Protein AF-A0A6N4QP90-F1 (afdb_monomer_lite)

Structure (mmCIF, N/CA/C/O backbone):
data_AF-A0A6N4QP90-F1
#
_entry.id   AF-A0A6N4QP90-F1
#
loop_
_atom_site.group_PDB
_atom_site.id
_atom_site.type_symbol
_atom_site.label_atom_id
_atom_site.label_alt_id
_atom_site.label_comp_id
_atom_site.label_asym_id
_atom_site.label_entity_id
_atom_site.label_seq_id
_atom_site.pdbx_PDB_ins_code
_atom_site.Cartn_x
_atom_site.Cartn_y
_atom_site.Cartn_z
_atom_site.occupancy
_atom_site.B_iso_or_equiv
_atom_site.auth_seq_id
_atom_site.auth_comp_id
_atom_site.auth_asym_id
_atom_site.auth_atom_id
_atom_site.pdbx_PDB_model_num
ATOM 1 N N . MET A 1 1 ? 36.048 -67.250 40.108 1.00 38.66 1 MET A N 1
ATOM 2 C CA . MET A 1 1 ? 37.439 -67.107 40.583 1.00 38.66 1 MET A CA 1
ATOM 3 C C . MET A 1 1 ? 38.015 -65.841 39.982 1.00 38.66 1 MET A C 1
ATOM 5 O O . MET A 1 1 ? 37.996 -65.679 38.771 1.00 38.66 1 MET A O 1
ATOM 9 N N . SER A 1 2 ? 38.399 -64.924 40.858 1.00 37.16 2 SER A N 1
ATOM 10 C CA . SER A 1 2 ? 38.999 -63.610 40.625 1.00 37.16 2 SER A CA 1
ATOM 11 C C . SER A 1 2 ? 40.526 -63.676 40.735 1.00 37.16 2 SER A C 1
ATOM 13 O O . SER A 1 2 ? 40.993 -64.295 41.684 1.00 37.16 2 SER A O 1
ATOM 15 N N . SER A 1 3 ? 41.260 -62.979 39.857 1.00 36.00 3 SER A N 1
ATOM 16 C CA . SER A 1 3 ? 42.555 -62.290 40.116 1.00 36.00 3 SER A CA 1
ATOM 17 C C . SER A 1 3 ? 43.143 -61.831 38.764 1.00 36.00 3 SER A C 1
ATOM 19 O O . SER A 1 3 ? 43.360 -62.675 37.903 1.00 36.00 3 SER A O 1
ATOM 21 N N . LEU A 1 4 ? 43.195 -60.548 38.385 1.00 39.12 4 LEU A N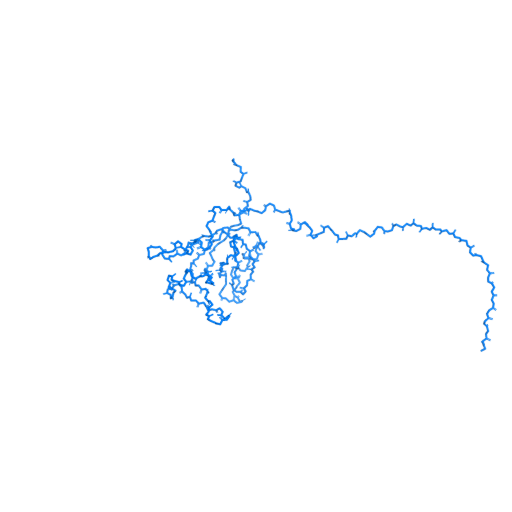 1
ATOM 22 C CA . LEU A 1 4 ? 44.053 -59.428 38.828 1.00 39.12 4 LEU A CA 1
ATOM 23 C C . LEU A 1 4 ? 45.577 -59.598 38.616 1.00 39.12 4 LEU A C 1
ATOM 25 O O . LEU A 1 4 ? 46.184 -60.436 39.269 1.00 39.12 4 LEU A O 1
ATOM 29 N N . LEU A 1 5 ? 46.128 -58.637 37.838 1.00 41.66 5 LEU A N 1
ATOM 30 C CA . LEU A 1 5 ? 47.474 -58.006 37.892 1.00 41.66 5 LEU A CA 1
ATOM 31 C C . LEU A 1 5 ? 48.682 -58.871 37.452 1.00 41.66 5 LEU A C 1
ATOM 33 O O . LEU A 1 5 ? 48.778 -60.027 37.815 1.00 41.66 5 LEU A O 1
ATOM 37 N N . SER A 1 6 ? 49.709 -58.407 36.726 1.00 38.41 6 SER A N 1
ATOM 38 C CA . SER A 1 6 ? 50.171 -57.073 36.294 1.00 38.41 6 SER A CA 1
ATOM 39 C C . SER A 1 6 ? 51.374 -57.220 35.325 1.00 38.41 6 SER A C 1
ATOM 41 O O . SER A 1 6 ? 51.942 -58.307 35.240 1.00 38.41 6 SER A O 1
ATOM 43 N N . GLY A 1 7 ? 51.814 -56.125 34.679 1.00 37.97 7 GLY A N 1
ATOM 44 C CA . GLY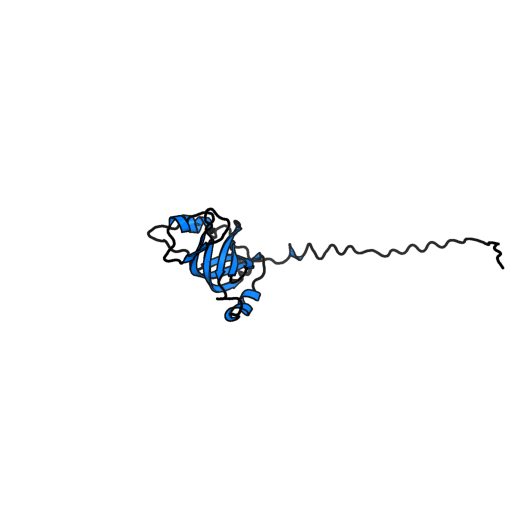 A 1 7 ? 53.210 -55.957 34.212 1.00 37.97 7 GLY A CA 1
ATOM 45 C C . GLY A 1 7 ? 53.386 -55.567 32.734 1.00 37.97 7 GLY A C 1
ATOM 46 O O . GLY A 1 7 ? 53.628 -56.426 31.898 1.00 37.97 7 GLY A O 1
ATOM 47 N N . THR A 1 8 ? 53.064 -54.333 32.331 1.00 44.69 8 THR A N 1
ATOM 48 C CA . THR A 1 8 ? 54.020 -53.232 32.035 1.00 44.69 8 THR A CA 1
ATOM 49 C C . THR A 1 8 ? 55.128 -53.535 31.012 1.00 44.69 8 THR A C 1
ATOM 51 O O . THR A 1 8 ? 56.012 -54.345 31.267 1.00 44.69 8 THR A O 1
ATOM 54 N N . LYS A 1 9 ? 55.151 -52.765 29.908 1.00 38.69 9 LYS A N 1
ATOM 55 C CA . LYS A 1 9 ? 56.367 -52.177 29.306 1.00 38.69 9 LYS A CA 1
ATOM 56 C C . LYS A 1 9 ? 56.019 -51.109 28.247 1.00 38.69 9 LYS A C 1
ATOM 58 O O . LYS A 1 9 ? 55.486 -51.409 27.188 1.00 38.69 9 LYS A O 1
ATOM 63 N N . THR A 1 10 ? 56.396 -49.873 28.588 1.00 50.25 10 THR A N 1
ATOM 64 C CA . THR A 1 10 ? 56.932 -48.806 27.715 1.00 50.25 10 THR A CA 1
ATOM 65 C C . THR A 1 10 ? 56.048 -48.152 26.642 1.00 50.25 10 THR A C 1
ATOM 67 O O . THR A 1 10 ? 55.997 -48.574 25.494 1.00 50.25 10 THR A O 1
ATOM 70 N N . LEU A 1 11 ? 55.483 -47.005 27.047 1.00 46.44 11 LEU A N 1
ATOM 71 C CA . LEU A 1 11 ? 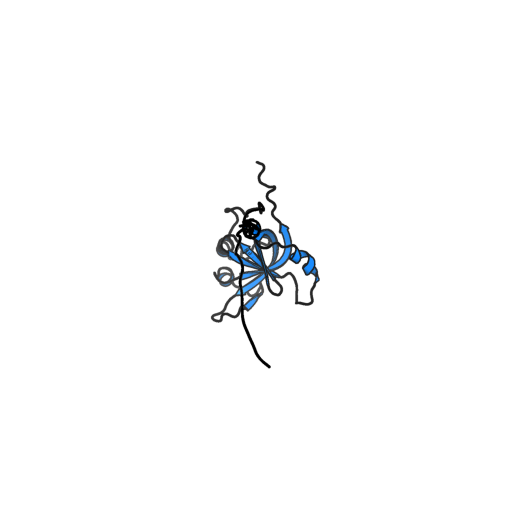55.485 -45.712 26.341 1.00 46.44 11 LEU A CA 1
ATOM 72 C C . LEU A 1 11 ? 56.541 -45.604 25.225 1.00 46.44 11 LEU A C 1
ATOM 74 O O . LEU A 1 11 ? 57.719 -45.645 25.559 1.00 46.44 11 LEU A O 1
ATOM 78 N N . TRP A 1 12 ? 56.137 -45.322 23.981 1.00 38.97 12 TRP A N 1
ATOM 79 C CA . TRP A 1 12 ? 56.870 -44.424 23.074 1.00 38.97 12 TRP A CA 1
ATOM 80 C C . TRP A 1 12 ? 55.880 -43.580 22.263 1.00 38.97 12 TRP A C 1
ATOM 82 O O . TRP A 1 12 ? 54.917 -44.067 21.677 1.00 38.97 12 TRP A O 1
ATOM 92 N N . ILE A 1 13 ? 56.132 -42.280 22.323 1.00 52.44 13 ILE A N 1
ATOM 93 C CA . ILE A 1 13 ? 55.378 -41.163 21.771 1.00 52.44 13 ILE A CA 1
ATOM 94 C C . ILE A 1 13 ? 55.603 -41.101 20.258 1.00 52.44 13 ILE A C 1
ATOM 96 O O . ILE A 1 13 ? 56.744 -41.096 19.808 1.00 52.44 13 ILE A O 1
ATOM 100 N N . SER A 1 14 ? 54.536 -40.955 19.476 1.00 45.38 14 SER A N 1
ATOM 101 C CA . SER A 1 14 ? 54.618 -40.225 18.208 1.00 45.38 14 SER A CA 1
ATOM 102 C C . SER A 1 14 ? 53.380 -39.346 18.057 1.00 45.38 14 SER A C 1
ATOM 104 O O . SER A 1 14 ? 52.252 -39.784 17.857 1.00 45.38 14 SER A O 1
ATOM 106 N N . LEU A 1 15 ? 53.645 -38.066 18.284 1.00 52.53 15 LEU A N 1
ATOM 107 C CA . LEU A 1 15 ? 52.777 -36.918 18.137 1.00 52.53 15 LEU A CA 1
ATOM 108 C C . LEU A 1 15 ? 52.372 -36.793 16.659 1.00 52.53 15 LEU A C 1
ATOM 110 O O . LEU A 1 15 ? 53.188 -36.379 15.840 1.00 52.53 15 LEU A O 1
ATOM 114 N N . PHE A 1 16 ? 51.135 -37.143 16.307 1.00 45.72 16 PHE A N 1
ATOM 115 C CA . PHE A 1 16 ? 50.577 -36.820 14.992 1.00 45.72 16 PHE A CA 1
ATOM 116 C C . PHE A 1 16 ? 49.592 -35.660 15.142 1.00 45.72 16 PHE A C 1
ATOM 118 O O . PHE A 1 16 ? 48.382 -35.830 15.271 1.00 45.72 16 PHE A O 1
ATOM 125 N N . CYS A 1 17 ? 50.156 -34.453 15.192 1.00 48.97 17 CYS A N 1
ATOM 126 C CA . CYS A 1 17 ? 49.423 -33.210 15.008 1.00 48.97 17 CYS A CA 1
ATOM 127 C C . CYS A 1 17 ? 49.066 -33.068 13.524 1.00 48.97 17 CYS A C 1
ATOM 129 O O . CYS A 1 17 ? 49.916 -32.686 12.728 1.00 48.97 17 CYS A O 1
ATOM 131 N N . LEU A 1 18 ? 47.815 -33.339 13.166 1.00 47.97 18 LEU A N 1
ATOM 132 C CA . LEU A 1 18 ? 47.198 -32.894 11.913 1.00 47.97 18 LEU A CA 1
ATOM 133 C C . LEU A 1 18 ? 45.762 -32.490 12.265 1.00 47.97 18 LEU A C 1
ATOM 135 O O . LEU A 1 18 ? 44.889 -33.327 12.450 1.00 47.97 18 LEU A O 1
ATOM 139 N N . TRP A 1 19 ? 45.562 -31.242 12.697 1.00 46.38 19 TRP A N 1
ATOM 140 C CA . TRP A 1 19 ? 45.113 -30.158 11.811 1.00 46.38 19 TRP A CA 1
ATOM 141 C C . TRP A 1 19 ? 43.901 -30.580 10.976 1.00 46.38 19 TRP A C 1
ATOM 143 O O . TRP A 1 19 ? 43.970 -30.663 9.755 1.00 46.38 19 TRP A O 1
ATOM 153 N N . ILE A 1 20 ? 42.772 -30.817 11.644 1.00 51.09 20 ILE A N 1
ATOM 154 C CA . ILE A 1 20 ? 41.475 -30.663 10.990 1.00 51.09 20 ILE A CA 1
ATOM 155 C C . ILE A 1 20 ? 41.055 -29.230 11.277 1.00 51.09 20 ILE A C 1
ATOM 157 O O . ILE A 1 20 ? 40.678 -28.882 12.397 1.00 51.09 20 ILE A O 1
ATOM 161 N N . TRP A 1 21 ? 41.230 -28.391 10.264 1.00 42.25 21 TRP A N 1
ATOM 162 C CA . TRP A 1 21 ? 40.644 -27.066 10.207 1.00 42.25 21 TRP A CA 1
ATOM 163 C C . TRP A 1 21 ? 39.132 -27.252 10.321 1.00 42.25 21 TRP A C 1
ATOM 165 O O . TRP A 1 21 ? 38.496 -27.818 9.436 1.00 42.25 21 TRP A O 1
ATOM 175 N N . ILE A 1 22 ? 38.563 -26.849 11.453 1.00 49.53 22 ILE A N 1
ATOM 176 C CA . ILE A 1 22 ? 37.131 -26.602 11.527 1.00 49.53 22 ILE A CA 1
ATOM 177 C C . ILE A 1 22 ? 36.952 -25.296 10.766 1.00 49.53 22 ILE A C 1
ATOM 179 O O . ILE A 1 22 ? 37.208 -24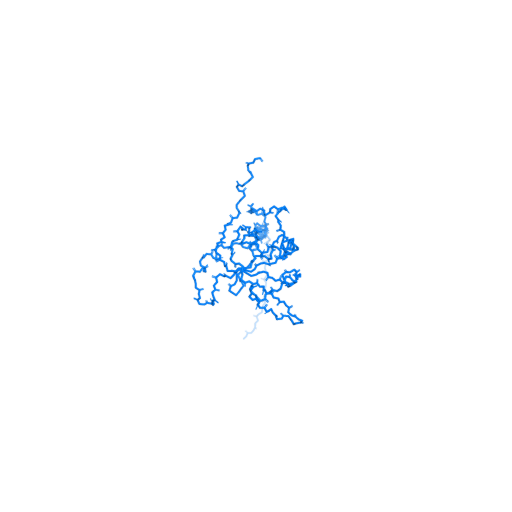.230 11.323 1.00 49.53 22 ILE A O 1
ATOM 183 N N . ASP A 1 23 ? 36.586 -25.377 9.488 1.00 50.62 23 ASP A N 1
ATOM 184 C CA . ASP A 1 23 ? 36.072 -24.210 8.784 1.00 50.62 23 ASP A CA 1
ATOM 185 C C . ASP A 1 23 ? 34.847 -23.726 9.570 1.00 50.62 23 ASP A C 1
ATOM 187 O O . ASP A 1 23 ? 33.866 -24.472 9.700 1.00 50.62 23 ASP A O 1
ATOM 191 N N . PRO A 1 24 ? 34.858 -22.509 10.143 1.00 51.41 24 PRO A N 1
ATOM 192 C CA . PRO A 1 24 ? 33.626 -21.949 10.641 1.00 51.41 24 PRO A CA 1
ATOM 193 C C . PRO A 1 24 ? 32.746 -21.726 9.411 1.00 51.41 24 PRO A C 1
ATOM 195 O O . PRO A 1 24 ? 33.090 -20.961 8.508 1.00 51.41 24 PRO A O 1
ATOM 198 N N . ILE A 1 25 ? 31.598 -22.402 9.371 1.00 50.34 25 ILE A N 1
ATOM 199 C CA . ILE A 1 25 ? 30.472 -22.074 8.493 1.00 50.34 25 ILE A CA 1
ATOM 200 C C . ILE A 1 25 ? 29.978 -20.685 8.932 1.00 50.34 25 ILE A C 1
ATOM 202 O O . ILE A 1 25 ? 28.995 -20.542 9.645 1.00 50.34 25 ILE A O 1
ATOM 206 N N . ALA A 1 26 ? 30.737 -19.653 8.580 1.00 53.47 26 ALA A N 1
ATOM 207 C CA . ALA A 1 26 ? 30.545 -18.260 8.968 1.00 53.47 26 ALA A CA 1
ATOM 208 C C . ALA A 1 26 ? 30.655 -17.339 7.743 1.00 53.47 26 ALA A C 1
ATOM 210 O O . ALA A 1 26 ? 31.022 -16.175 7.854 1.00 53.47 26 ALA A O 1
ATOM 211 N N . ALA A 1 27 ? 30.335 -17.865 6.558 1.00 47.47 27 ALA A N 1
ATOM 212 C CA . ALA A 1 27 ? 30.307 -17.093 5.317 1.00 47.47 27 ALA A CA 1
ATOM 213 C C . ALA A 1 27 ? 28.926 -17.070 4.639 1.00 47.47 27 ALA A C 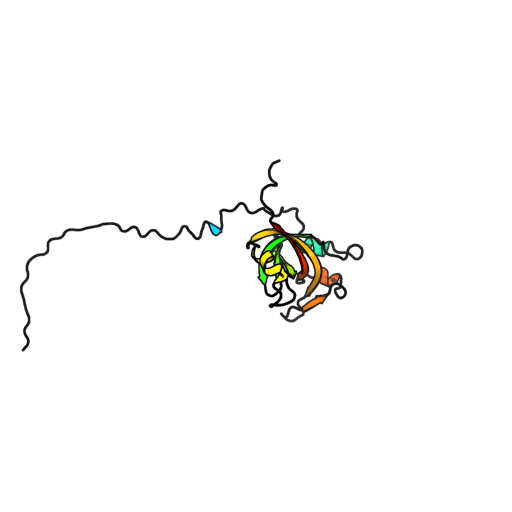1
ATOM 215 O O . ALA A 1 27 ? 28.692 -16.236 3.774 1.00 47.47 27 ALA A O 1
ATOM 216 N N . GLN A 1 28 ? 27.967 -17.922 5.025 1.00 46.09 28 GLN A N 1
ATOM 217 C CA . GLN A 1 28 ? 26.660 -17.944 4.350 1.00 46.09 28 GLN A CA 1
ATOM 218 C C . GLN A 1 28 ? 25.697 -16.844 4.841 1.00 46.09 28 GLN A C 1
ATOM 220 O O . GLN A 1 28 ? 24.768 -16.472 4.123 1.00 46.09 28 GLN A O 1
ATOM 225 N N . GLU A 1 29 ? 25.906 -16.307 6.045 1.00 44.81 29 GLU A N 1
ATOM 226 C CA . GLU A 1 29 ? 24.974 -15.351 6.661 1.00 44.81 29 GLU A CA 1
ATOM 227 C C . GLU A 1 29 ? 25.209 -13.898 6.213 1.00 44.81 29 GLU A C 1
ATOM 229 O O . GLU A 1 29 ? 24.267 -13.115 6.136 1.00 44.81 29 GLU A O 1
ATOM 234 N N . VAL A 1 30 ? 26.430 -13.551 5.791 1.00 44.50 30 VAL A N 1
ATOM 235 C CA . VAL A 1 30 ? 26.779 -12.173 5.394 1.00 44.50 30 VAL A CA 1
ATOM 236 C C . VAL A 1 30 ? 26.443 -11.881 3.920 1.00 44.50 30 VAL A C 1
ATOM 238 O O . VAL A 1 30 ? 26.171 -10.738 3.558 1.00 44.50 30 VAL A O 1
ATOM 241 N N . HIS A 1 31 ? 26.341 -12.899 3.055 1.00 40.16 31 HIS A N 1
ATOM 242 C CA . HIS A 1 31 ? 26.041 -12.690 1.629 1.00 40.16 31 HIS A CA 1
ATOM 243 C C . HIS A 1 31 ? 24.552 -12.501 1.295 1.00 40.16 31 HIS A C 1
ATOM 245 O O . HIS A 1 31 ? 24.249 -11.926 0.250 1.00 40.16 31 HIS A O 1
ATOM 251 N N . ARG A 1 32 ? 23.609 -12.895 2.167 1.00 42.69 32 ARG A N 1
ATOM 252 C CA . ARG A 1 32 ? 22.185 -12.547 1.962 1.00 42.69 32 ARG A CA 1
ATOM 253 C C . ARG A 1 32 ? 21.890 -11.072 2.229 1.00 42.69 32 ARG A C 1
ATOM 255 O O . ARG A 1 32 ? 20.952 -10.542 1.644 1.00 42.69 32 ARG A O 1
ATOM 262 N N . ALA A 1 33 ? 22.695 -10.421 3.066 1.00 41.88 33 ALA A N 1
ATOM 263 C CA . ALA A 1 33 ? 22.489 -9.031 3.458 1.00 41.88 33 ALA A CA 1
ATOM 264 C C . ALA A 1 33 ? 23.225 -8.007 2.565 1.00 41.88 33 ALA A C 1
ATOM 266 O O . ALA A 1 33 ? 22.925 -6.823 2.666 1.00 41.88 33 ALA A O 1
ATOM 267 N N . ALA A 1 34 ? 24.156 -8.425 1.689 1.00 43.53 34 ALA A N 1
ATOM 268 C CA . ALA A 1 34 ? 25.080 -7.492 1.021 1.00 43.53 34 ALA A CA 1
ATOM 269 C C . ALA A 1 34 ? 25.207 -7.580 -0.520 1.00 43.53 34 ALA A C 1
ATOM 271 O O . ALA A 1 34 ? 25.907 -6.750 -1.089 1.00 43.53 34 ALA A O 1
ATOM 272 N N . ALA A 1 35 ? 24.591 -8.536 -1.233 1.00 40.66 35 ALA A N 1
ATOM 273 C CA . ALA A 1 35 ? 24.990 -8.811 -2.630 1.00 40.66 35 ALA A CA 1
ATOM 274 C C . ALA A 1 35 ? 23.850 -9.039 -3.641 1.00 40.66 35 ALA A C 1
ATOM 276 O O . ALA A 1 35 ? 23.895 -9.942 -4.475 1.00 40.66 35 ALA A O 1
ATOM 277 N N . THR A 1 36 ? 22.837 -8.180 -3.646 1.00 40.88 36 THR A N 1
ATOM 278 C CA . THR A 1 36 ? 22.158 -7.855 -4.908 1.00 40.88 36 THR A CA 1
ATOM 279 C C . THR A 1 36 ? 21.889 -6.365 -4.879 1.00 40.88 36 THR A C 1
ATOM 281 O O . THR A 1 36 ? 21.242 -5.881 -3.957 1.00 40.88 36 THR A O 1
ATOM 284 N N . TYR A 1 37 ? 22.432 -5.645 -5.853 1.00 46.81 37 TYR A N 1
ATOM 285 C CA . TYR A 1 37 ? 22.088 -4.273 -6.206 1.00 46.81 37 TYR A CA 1
ATOM 286 C C . TYR A 1 37 ? 20.572 -4.191 -6.488 1.00 46.81 37 TYR A C 1
ATOM 288 O O . TYR A 1 37 ? 20.138 -4.239 -7.633 1.00 46.81 37 TYR A O 1
ATOM 296 N N . ARG A 1 38 ? 19.741 -4.200 -5.440 1.00 52.50 38 ARG A N 1
ATOM 297 C CA . ARG A 1 38 ? 18.280 -4.115 -5.541 1.00 52.50 38 ARG A CA 1
ATOM 298 C C . ARG A 1 38 ? 17.943 -2.649 -5.753 1.00 52.50 38 ARG A C 1
ATOM 300 O O . ARG A 1 38 ? 18.444 -1.814 -5.002 1.00 52.50 38 ARG A O 1
ATOM 307 N N . ALA A 1 39 ? 17.167 -2.342 -6.792 1.00 57.62 39 ALA A N 1
ATOM 308 C CA . ALA A 1 39 ? 16.824 -0.968 -7.130 1.00 57.62 39 ALA A CA 1
ATOM 309 C C . ALA A 1 39 ? 16.352 -0.213 -5.893 1.00 57.62 39 ALA A C 1
ATOM 311 O O . ALA A 1 39 ? 15.510 -0.691 -5.129 1.00 57.62 39 ALA A O 1
ATOM 312 N N . SER A 1 40 ? 16.933 0.959 -5.681 1.00 73.88 40 SER A N 1
ATOM 313 C CA . SER A 1 40 ? 16.507 1.836 -4.612 1.00 73.88 40 SER A CA 1
ATOM 314 C C . SER A 1 40 ? 15.355 2.690 -5.119 1.00 73.88 40 SER A C 1
ATOM 316 O O . SER A 1 40 ? 15.410 3.300 -6.185 1.00 73.88 40 SER A O 1
ATOM 318 N N . ILE A 1 41 ? 14.290 2.751 -4.328 1.00 85.50 41 ILE A N 1
ATOM 319 C CA . ILE A 1 41 ? 13.281 3.793 -4.491 1.00 85.50 41 ILE A CA 1
ATOM 320 C C . ILE A 1 41 ? 13.975 5.121 -4.160 1.00 85.50 41 ILE A C 1
ATOM 322 O O . ILE A 1 41 ? 14.611 5.201 -3.101 1.00 85.50 41 ILE A O 1
ATOM 326 N N . PRO A 1 42 ? 13.910 6.148 -5.027 1.00 85.31 42 PRO A N 1
ATOM 327 C CA . PRO A 1 42 ? 14.612 7.398 -4.780 1.00 85.31 42 PRO A CA 1
ATOM 328 C C . PRO A 1 42 ? 14.059 8.105 -3.537 1.00 85.31 42 PRO A C 1
ATOM 330 O O . PRO A 1 42 ? 12.888 7.972 -3.176 1.00 85.31 42 PRO A O 1
ATOM 333 N N . TYR A 1 43 ? 14.898 8.905 -2.877 1.00 83.94 43 TYR A N 1
ATOM 334 C CA . TYR A 1 43 ? 14.469 9.706 -1.723 1.00 83.94 43 TYR A CA 1
ATOM 335 C C . TYR A 1 43 ? 13.428 10.770 -2.081 1.00 83.94 43 TYR A C 1
ATOM 337 O O . TYR A 1 43 ? 12.679 11.188 -1.207 1.00 83.94 43 TYR A O 1
ATOM 345 N N . SER A 1 44 ? 13.366 11.179 -3.350 1.00 87.62 44 SER A N 1
ATOM 346 C CA . SER A 1 44 ? 12.346 12.093 -3.867 1.00 87.62 44 SER A CA 1
ATOM 347 C C . SER A 1 44 ? 10.971 11.447 -4.040 1.00 87.62 44 SER A C 1
ATOM 349 O O . SER A 1 44 ? 10.011 12.164 -4.303 1.00 87.62 44 SER A O 1
ATOM 351 N N . GLU A 1 45 ? 10.862 10.117 -3.941 1.00 90.50 45 GLU A N 1
ATOM 352 C CA . GLU A 1 45 ? 9.571 9.437 -4.016 1.00 90.50 45 GLU A CA 1
ATOM 353 C C . GLU A 1 45 ? 8.721 9.787 -2.778 1.00 90.50 45 GLU A C 1
ATOM 355 O O . GLU A 1 45 ? 9.194 9.559 -1.654 1.00 90.50 45 GLU A O 1
ATOM 360 N N . PRO A 1 46 ? 7.484 10.294 -2.960 1.00 92.00 46 PRO A N 1
ATOM 361 C CA . PRO A 1 46 ? 6.602 10.656 -1.854 1.00 92.00 46 PRO A CA 1
ATOM 362 C C . PRO A 1 46 ? 6.380 9.498 -0.879 1.00 92.00 46 PRO A C 1
ATOM 364 O O . PRO A 1 46 ? 6.122 8.362 -1.285 1.00 92.00 46 PRO A O 1
ATOM 367 N N . ARG A 1 47 ? 6.462 9.791 0.419 1.00 95.00 47 ARG A N 1
ATOM 368 C CA . ARG A 1 47 ? 6.148 8.841 1.491 1.00 95.00 47 ARG A CA 1
ATOM 369 C C . ARG A 1 47 ? 4.643 8.710 1.658 1.00 95.00 47 ARG A C 1
ATOM 371 O O . ARG A 1 47 ? 3.876 9.576 1.232 1.00 95.00 47 ARG A O 1
ATOM 378 N N . VAL A 1 48 ? 4.196 7.634 2.299 1.00 96.50 48 VAL A N 1
ATOM 379 C CA . VAL A 1 48 ? 2.763 7.424 2.545 1.00 96.50 48 VAL A CA 1
ATOM 380 C C . VAL A 1 48 ? 2.194 8.580 3.376 1.00 96.50 48 VAL A C 1
ATOM 382 O O . VAL A 1 48 ? 1.110 9.065 3.060 1.00 96.50 48 VAL A O 1
ATOM 385 N N . ALA A 1 49 ? 2.936 9.085 4.363 1.00 95.88 49 ALA A N 1
ATOM 386 C CA . ALA A 1 49 ? 2.591 10.256 5.162 1.00 95.88 49 ALA A CA 1
ATOM 387 C C . ALA A 1 49 ? 2.455 11.520 4.309 1.00 95.88 49 ALA A C 1
ATOM 389 O O . ALA A 1 49 ? 1.455 12.222 4.449 1.00 95.88 49 ALA A O 1
ATOM 390 N N . ASP A 1 50 ? 3.395 11.773 3.393 1.00 96.06 50 ASP A N 1
ATOM 391 C CA . ASP A 1 50 ? 3.346 12.937 2.496 1.00 96.06 50 ASP A CA 1
ATOM 392 C C . ASP A 1 50 ? 2.087 12.876 1.619 1.00 96.06 50 ASP A C 1
ATOM 394 O O . ASP A 1 50 ? 1.357 13.856 1.463 1.00 96.06 50 ASP A O 1
ATOM 398 N N . ILE A 1 51 ? 1.784 11.686 1.088 1.00 96.75 51 ILE A N 1
ATOM 399 C CA . ILE A 1 51 ? 0.581 11.442 0.291 1.00 96.75 51 ILE A CA 1
ATOM 400 C C . ILE A 1 51 ? -0.667 11.689 1.136 1.00 96.75 51 ILE A C 1
ATOM 402 O O . ILE A 1 51 ? -1.545 12.429 0.698 1.00 96.75 51 ILE A O 1
ATOM 406 N N . LYS A 1 52 ? -0.747 11.129 2.349 1.00 96.31 52 LYS A N 1
ATOM 407 C CA . LYS A 1 52 ? -1.860 11.376 3.276 1.00 96.31 52 LYS A CA 1
ATOM 408 C C . LYS A 1 52 ? -2.036 12.870 3.540 1.00 96.31 52 LYS A C 1
ATOM 410 O O . LYS A 1 52 ? -3.149 13.378 3.427 1.00 96.31 52 LYS A O 1
ATOM 415 N N . GLU A 1 53 ? -0.959 13.584 3.849 1.00 95.88 53 GLU A N 1
ATOM 416 C CA . GLU A 1 53 ? -0.988 15.018 4.133 1.00 95.88 53 GLU A CA 1
ATOM 417 C C . GLU A 1 53 ? -1.457 15.838 2.924 1.00 95.88 53 GLU A C 1
ATOM 419 O O . GLU A 1 53 ? -2.246 16.772 3.097 1.00 95.88 53 GLU A O 1
ATOM 424 N N . SER A 1 54 ? -1.065 15.437 1.711 1.00 95.50 54 SER A N 1
ATOM 425 C CA . SER A 1 54 ? -1.460 16.084 0.455 1.00 95.50 54 SER A CA 1
ATOM 426 C C . SER A 1 54 ? -2.954 15.963 0.124 1.00 95.50 54 SER A C 1
ATOM 428 O O . SER A 1 54 ? -3.482 16.765 -0.652 1.00 95.50 54 SER A O 1
ATOM 430 N N . LEU A 1 55 ? -3.665 14.999 0.728 1.00 95.75 55 LEU A N 1
ATOM 431 C CA . LEU A 1 55 ? -5.089 14.801 0.470 1.00 95.75 55 LEU A CA 1
ATOM 432 C C . LEU A 1 55 ? -5.896 16.038 0.871 1.00 95.75 55 LEU A C 1
ATOM 434 O O . LEU A 1 55 ? -5.677 16.668 1.908 1.00 95.75 55 LEU A O 1
ATOM 438 N N . SER A 1 56 ? -6.886 16.375 0.062 1.00 95.31 56 SER A N 1
ATOM 439 C CA . SER A 1 56 ? -7.740 17.542 0.281 1.00 95.31 56 SER A CA 1
ATOM 440 C C . SER A 1 56 ? -9.154 17.266 -0.212 1.00 95.31 56 SER A C 1
ATOM 442 O O . SER A 1 56 ? -9.420 16.238 -0.827 1.00 95.31 56 SER A O 1
ATOM 444 N N . SER A 1 57 ? -10.088 18.180 0.046 1.00 91.69 57 SER A N 1
ATOM 445 C CA . SER A 1 57 ? -11.451 18.057 -0.481 1.00 91.69 57 SER A CA 1
ATOM 446 C C . SER A 1 57 ? -11.501 18.065 -2.015 1.00 91.69 57 SER A C 1
ATOM 448 O O . SER A 1 57 ? -12.388 17.439 -2.587 1.00 91.69 57 SER A O 1
ATOM 450 N N . SER A 1 58 ? -10.551 18.731 -2.683 1.00 91.19 58 SER A N 1
ATOM 451 C CA . SER A 1 58 ? -10.431 18.764 -4.147 1.00 91.19 58 SER A CA 1
ATOM 452 C C . SER A 1 58 ? -9.667 17.572 -4.730 1.00 91.19 58 SER A C 1
ATOM 454 O O . SER A 1 58 ? -9.878 17.237 -5.891 1.00 91.19 58 SER A O 1
ATOM 456 N N . SER A 1 59 ? -8.811 16.919 -3.939 1.00 89.75 59 SER A N 1
ATOM 457 C CA . SER A 1 59 ? -8.094 15.694 -4.310 1.00 89.75 59 SER A CA 1
ATOM 458 C C . SER A 1 59 ? -8.130 14.697 -3.146 1.00 89.75 59 SER A C 1
ATOM 460 O O . SER A 1 59 ? -7.150 14.574 -2.402 1.00 89.75 59 SER A O 1
ATOM 462 N N . PRO A 1 60 ? -9.275 14.024 -2.919 1.00 90.00 60 PRO A N 1
ATOM 463 C CA . PRO A 1 60 ? -9.470 13.193 -1.734 1.00 90.00 60 PRO A CA 1
ATOM 464 C C . PRO A 1 60 ? -8.950 11.763 -1.907 1.00 90.00 60 PRO A C 1
ATOM 466 O O . PRO A 1 60 ? -8.960 10.995 -0.942 1.00 90.00 60 PRO A O 1
ATOM 469 N N . GLU A 1 61 ? -8.577 11.362 -3.118 1.00 89.88 61 GLU A N 1
ATOM 470 C CA . GLU A 1 61 ? -8.214 9.985 -3.448 1.00 89.88 61 GLU A CA 1
ATOM 471 C C . GLU A 1 61 ? -6.708 9.766 -3.351 1.00 89.88 61 GLU A C 1
ATOM 473 O O . GLU A 1 61 ? -5.909 10.635 -3.697 1.00 89.88 61 GLU A O 1
ATOM 478 N N . PHE A 1 62 ? -6.327 8.586 -2.868 1.00 95.69 62 PHE A N 1
ATOM 479 C CA . PHE A 1 62 ? -4.940 8.158 -2.925 1.00 95.69 62 PHE A CA 1
ATOM 480 C C . PHE A 1 62 ? -4.540 7.813 -4.373 1.00 95.69 62 PHE A C 1
ATOM 482 O O . PHE A 1 62 ? -5.404 7.405 -5.154 1.00 95.69 62 PHE A O 1
ATOM 489 N N . PRO A 1 63 ? -3.249 7.918 -4.736 1.00 96.44 63 PRO A N 1
ATOM 490 C CA . PRO A 1 63 ? -2.782 7.508 -6.055 1.00 96.44 63 PRO A CA 1
ATOM 491 C C . PRO A 1 63 ? -2.987 6.003 -6.284 1.00 96.44 63 PRO A C 1
ATOM 493 O O . PRO A 1 63 ? -2.936 5.204 -5.354 1.00 96.44 63 PRO A O 1
ATOM 496 N N . GLU A 1 64 ? -3.186 5.593 -7.538 1.00 96.69 64 GLU A N 1
ATOM 497 C CA . GLU A 1 64 ? -3.321 4.167 -7.890 1.00 96.69 64 GLU A CA 1
ATOM 498 C C . GLU A 1 64 ? -1.986 3.414 -7.893 1.00 96.69 64 GLU A C 1
ATOM 500 O O . GLU A 1 64 ? -1.967 2.183 -7.837 1.00 96.69 64 GLU A O 1
ATOM 505 N N . THR A 1 65 ? -0.874 4.143 -7.989 1.00 97.19 65 THR A N 1
ATOM 506 C CA . THR A 1 65 ? 0.466 3.584 -8.161 1.00 97.19 65 THR A CA 1
ATOM 507 C C . THR A 1 65 ? 1.385 4.089 -7.063 1.00 97.19 65 THR A C 1
ATOM 509 O O . THR A 1 65 ? 1.416 5.284 -6.776 1.00 97.19 65 THR A O 1
ATOM 512 N N . PHE A 1 66 ? 2.166 3.178 -6.493 1.00 96.56 66 PHE A N 1
ATOM 513 C CA . PHE A 1 66 ? 3.220 3.485 -5.535 1.00 96.56 66 PHE A CA 1
ATOM 514 C C . PHE A 1 66 ? 4.506 2.771 -5.921 1.00 96.56 66 PHE A C 1
ATOM 516 O O . PHE A 1 66 ? 4.465 1.656 -6.442 1.00 96.56 66 PHE A O 1
ATOM 523 N N . LYS A 1 67 ? 5.650 3.351 -5.561 1.00 95.88 67 LYS A N 1
ATOM 524 C CA . LYS A 1 67 ? 6.897 2.595 -5.451 1.00 95.88 67 LYS A CA 1
ATOM 525 C C . LYS A 1 67 ? 7.110 2.215 -3.993 1.00 95.88 67 LYS A C 1
ATOM 527 O O . LYS A 1 67 ? 7.200 3.091 -3.139 1.00 95.88 67 LYS A O 1
ATOM 532 N N . LEU A 1 68 ? 7.149 0.916 -3.701 1.00 96.25 68 LEU A N 1
ATOM 533 C CA . LEU A 1 68 ? 7.244 0.386 -2.338 1.00 96.25 68 LEU A CA 1
ATOM 534 C C . LEU A 1 68 ? 8.157 -0.838 -2.278 1.00 96.25 68 LEU A C 1
ATOM 536 O O . LEU A 1 68 ? 8.331 -1.557 -3.263 1.00 96.25 68 LEU A O 1
ATOM 540 N N . PHE A 1 69 ? 8.695 -1.109 -1.097 1.00 95.50 69 PHE A N 1
ATOM 541 C CA . PHE A 1 69 ? 9.390 -2.354 -0.805 1.00 95.50 69 PHE A CA 1
ATOM 542 C C . PHE A 1 69 ? 8.388 -3.430 -0.397 1.00 95.50 69 PHE A C 1
ATOM 544 O O . PHE A 1 69 ? 7.415 -3.158 0.309 1.00 95.50 69 PHE A O 1
ATOM 551 N N . PHE A 1 70 ? 8.609 -4.666 -0.834 1.00 96.75 70 PHE A N 1
ATOM 552 C CA . PHE A 1 70 ? 7.779 -5.785 -0.403 1.00 96.75 70 PHE A CA 1
ATOM 553 C C . PHE A 1 70 ? 8.204 -6.287 0.980 1.00 96.75 70 PHE A C 1
ATOM 555 O O . PHE A 1 70 ? 9.379 -6.579 1.196 1.00 96.75 70 PHE A O 1
ATOM 562 N N . GLN A 1 71 ? 7.245 -6.426 1.898 1.00 96.88 71 GLN A N 1
ATOM 563 C CA . GLN A 1 71 ? 7.476 -6.971 3.236 1.00 96.88 71 GLN A CA 1
ATOM 564 C C . GLN A 1 71 ? 7.148 -8.462 3.282 1.00 96.88 71 GLN A C 1
ATOM 566 O O . GLN A 1 71 ? 8.028 -9.299 3.422 1.00 96.88 71 GLN A O 1
ATOM 571 N N . GLU A 1 72 ? 5.867 -8.809 3.173 1.00 97.75 72 GLU A N 1
ATOM 572 C CA . GLU A 1 72 ? 5.408 -10.183 3.365 1.00 97.75 72 GLU A CA 1
ATOM 573 C C . GLU A 1 72 ? 4.027 -10.430 2.745 1.00 97.75 72 GLU A C 1
ATOM 575 O O . GLU A 1 72 ? 3.280 -9.510 2.398 1.00 97.75 72 GLU A O 1
ATOM 580 N N . LEU A 1 73 ? 3.641 -11.705 2.651 1.00 97.31 73 LEU A N 1
ATOM 581 C CA . LEU A 1 73 ? 2.251 -12.087 2.410 1.00 97.31 73 LEU A CA 1
ATOM 582 C C . LEU A 1 73 ? 1.550 -12.326 3.749 1.00 97.31 73 LEU A C 1
ATOM 584 O O . LEU A 1 73 ? 1.839 -13.303 4.437 1.00 97.31 73 LEU A O 1
ATOM 588 N N . LYS A 1 74 ? 0.554 -11.499 4.074 1.00 95.56 74 LYS A N 1
ATOM 589 C CA . LYS A 1 74 ? -0.204 -11.580 5.328 1.00 95.56 74 LYS A CA 1
ATOM 590 C C . LYS A 1 74 ? -1.686 -11.806 5.059 1.00 95.56 74 LYS A C 1
ATOM 592 O O . LYS A 1 74 ? -2.410 -10.929 4.589 1.00 95.56 74 LYS A O 1
ATOM 597 N N . GLY A 1 75 ? -2.172 -13.010 5.361 1.00 94.00 75 GLY A N 1
ATOM 598 C CA . GLY A 1 75 ? -3.569 -13.373 5.111 1.00 94.00 75 GLY A CA 1
ATOM 599 C C . GLY A 1 75 ? -3.921 -13.263 3.624 1.00 94.00 75 GLY A C 1
ATOM 600 O O . GLY A 1 75 ? -3.403 -14.023 2.807 1.00 94.00 75 GLY A O 1
ATOM 601 N N . ASN A 1 76 ? -4.817 -12.345 3.264 1.00 95.88 76 ASN A N 1
ATOM 602 C CA . ASN A 1 76 ? -5.245 -12.109 1.877 1.00 95.88 76 ASN A CA 1
ATOM 603 C C . ASN A 1 76 ? -4.499 -10.954 1.186 1.00 95.88 76 ASN A C 1
ATOM 605 O O . ASN A 1 76 ? -4.853 -10.587 0.064 1.00 95.88 76 ASN A O 1
ATOM 609 N N . TYR A 1 77 ? -3.486 -10.398 1.851 1.00 97.62 77 TYR A N 1
ATOM 610 C CA . TYR A 1 77 ? -2.774 -9.202 1.425 1.00 97.62 77 TYR A CA 1
ATOM 611 C C . TYR A 1 77 ? -1.309 -9.508 1.113 1.00 97.62 77 TYR A C 1
ATOM 613 O O . TYR A 1 77 ? -0.683 -10.342 1.768 1.00 97.62 77 TYR A O 1
ATOM 621 N N . ALA A 1 78 ? -0.780 -8.823 0.109 1.00 98.12 78 ALA A N 1
ATOM 622 C CA . ALA A 1 78 ? 0.636 -8.554 -0.037 1.00 98.12 78 ALA A CA 1
ATOM 623 C C . ALA A 1 78 ? 0.893 -7.212 0.653 1.00 98.12 78 ALA A C 1
ATOM 625 O O . ALA A 1 78 ? 0.238 -6.216 0.335 1.00 98.12 78 ALA A O 1
ATOM 626 N N . VAL A 1 79 ? 1.764 -7.218 1.655 1.00 98.44 79 VAL A N 1
ATOM 627 C CA . VAL A 1 79 ? 2.087 -6.041 2.457 1.00 98.44 79 VAL A CA 1
ATOM 628 C C . VAL A 1 79 ? 3.349 -5.421 1.891 1.00 98.44 79 VAL A C 1
ATOM 630 O O . VAL A 1 79 ? 4.364 -6.098 1.718 1.00 98.44 79 VAL A O 1
ATOM 633 N N . PHE A 1 80 ? 3.258 -4.135 1.598 1.00 98.31 80 PHE A N 1
ATOM 634 C CA . PHE A 1 80 ? 4.362 -3.320 1.131 1.00 98.31 80 PHE A CA 1
ATOM 635 C C . PHE A 1 80 ? 4.593 -2.175 2.112 1.00 98.31 80 PHE A C 1
ATOM 637 O O . PHE A 1 80 ? 3.693 -1.830 2.880 1.00 98.31 80 PHE A O 1
ATOM 644 N N . TYR A 1 81 ? 5.781 -1.586 2.080 1.00 97.38 81 TYR A N 1
ATOM 645 C CA . TYR A 1 81 ? 6.148 -0.457 2.921 1.00 97.38 81 TYR A CA 1
ATOM 646 C C . TYR A 1 81 ? 6.982 0.556 2.148 1.00 97.38 81 TYR A C 1
ATOM 648 O O . TYR A 1 81 ? 7.704 0.208 1.210 1.00 97.38 81 TYR A O 1
ATOM 656 N N . ASP A 1 82 ? 6.854 1.821 2.524 1.00 95.31 82 ASP A N 1
ATOM 657 C CA . ASP A 1 82 ? 7.721 2.868 2.009 1.00 95.31 82 ASP A CA 1
ATOM 658 C C . ASP A 1 82 ? 9.059 2.907 2.760 1.00 95.31 82 ASP A C 1
ATOM 660 O O . ASP A 1 82 ? 9.322 2.150 3.691 1.00 95.31 82 ASP A O 1
ATOM 664 N N . TRP A 1 83 ? 9.928 3.826 2.366 1.00 90.19 83 TRP A N 1
ATOM 665 C CA . TRP A 1 83 ? 11.223 4.038 3.013 1.00 90.19 83 TRP A CA 1
ATOM 666 C C . TRP A 1 83 ? 11.150 4.373 4.510 1.00 90.19 83 TRP A C 1
ATOM 668 O O . TRP A 1 83 ? 12.108 4.107 5.232 1.00 90.19 83 TRP A O 1
ATOM 678 N N . ASN A 1 84 ? 10.045 4.959 4.973 1.00 92.88 84 ASN A N 1
ATOM 679 C CA . ASN A 1 84 ? 9.841 5.317 6.375 1.00 92.88 84 ASN A CA 1
ATOM 680 C C . ASN A 1 84 ? 9.192 4.171 7.176 1.00 92.88 84 ASN A C 1
ATOM 682 O O . ASN A 1 84 ? 8.987 4.306 8.383 1.00 92.88 84 ASN A O 1
ATOM 686 N N . GLY A 1 85 ? 8.890 3.041 6.528 1.00 93.44 85 GLY A N 1
ATOM 687 C CA . GLY A 1 85 ? 8.252 1.882 7.143 1.00 93.44 85 GLY A CA 1
ATOM 688 C C . GLY A 1 85 ? 6.729 1.980 7.225 1.00 93.44 85 GLY A C 1
ATOM 689 O O . GLY A 1 85 ? 6.103 1.138 7.871 1.00 93.44 85 GLY A O 1
ATOM 690 N N . GLU A 1 86 ? 6.107 2.975 6.591 1.00 96.50 86 GLU A N 1
ATOM 691 C CA . GLU A 1 86 ? 4.653 3.062 6.534 1.00 96.50 86 GLU A CA 1
ATOM 692 C C . GLU A 1 86 ? 4.101 2.062 5.526 1.00 96.50 86 GLU A C 1
ATOM 694 O O . GLU A 1 86 ? 4.564 1.960 4.389 1.00 96.50 86 GLU A O 1
ATOM 699 N N . THR A 1 87 ? 3.104 1.294 5.961 1.00 97.44 87 THR A N 1
ATOM 700 C CA . THR A 1 87 ? 2.625 0.139 5.199 1.00 97.44 87 THR A CA 1
ATOM 701 C C . THR A 1 87 ? 1.434 0.466 4.308 1.00 97.44 87 THR A C 1
ATOM 703 O O . THR A 1 87 ? 0.574 1.280 4.645 1.00 97.44 87 THR A O 1
ATOM 706 N N . VAL A 1 88 ? 1.358 -0.243 3.182 1.00 98.38 88 VAL A N 1
ATOM 707 C CA . VAL A 1 88 ? 0.231 -0.250 2.246 1.00 98.38 88 VAL A CA 1
ATOM 708 C C . VAL A 1 88 ? -0.133 -1.697 1.933 1.00 98.38 88 VAL A C 1
ATOM 710 O O . VAL A 1 88 ? 0.730 -2.537 1.668 1.00 98.38 88 VAL A O 1
ATOM 713 N N . TYR A 1 89 ? -1.424 -2.015 2.004 1.00 98.38 89 TYR A N 1
ATOM 714 C CA . TYR A 1 89 ? -1.910 -3.386 1.881 1.00 98.38 89 TYR A CA 1
ATOM 715 C C . TYR A 1 89 ? -2.550 -3.593 0.512 1.00 98.38 89 TYR A C 1
ATOM 717 O O . TYR A 1 89 ? -3.507 -2.914 0.155 1.00 98.38 89 TYR A O 1
ATOM 725 N N . TYR A 1 90 ? -2.082 -4.594 -0.227 1.00 98.44 90 TYR A N 1
ATOM 726 C CA . TYR A 1 90 ? -2.634 -4.961 -1.527 1.00 98.44 90 TYR A CA 1
ATOM 727 C C . TYR A 1 90 ? -3.326 -6.315 -1.440 1.00 98.44 90 TYR A C 1
ATOM 729 O O . TYR A 1 90 ? -2.693 -7.363 -1.302 1.00 98.44 90 TYR A O 1
ATOM 737 N N . LYS A 1 91 ? -4.653 -6.318 -1.505 1.00 97.56 91 LYS A N 1
ATOM 738 C CA . LYS A 1 91 ? -5.466 -7.529 -1.522 1.00 97.56 91 LYS A CA 1
ATOM 739 C C . LYS A 1 91 ? -5.241 -8.261 -2.841 1.00 97.56 91 LYS A C 1
ATOM 741 O O . LYS A 1 91 ? -5.583 -7.753 -3.898 1.00 97.56 91 LYS A O 1
ATOM 746 N N . TYR A 1 92 ? -4.685 -9.469 -2.787 1.00 97.00 92 TYR A N 1
ATOM 747 C CA . TYR A 1 92 ? -4.421 -10.271 -3.992 1.00 97.00 92 TYR A CA 1
ATOM 748 C C . TYR A 1 92 ? -5.389 -11.447 -4.160 1.00 97.00 92 TYR A C 1
ATOM 750 O O . TYR A 1 92 ? -5.411 -12.089 -5.210 1.00 97.00 92 TYR A O 1
ATOM 758 N N . ARG A 1 93 ? -6.173 -11.761 -3.123 1.00 95.12 93 ARG A N 1
ATOM 759 C CA . ARG A 1 93 ? -7.167 -12.840 -3.130 1.00 95.12 93 ARG A CA 1
ATOM 760 C C . ARG A 1 93 ? -8.381 -12.480 -2.288 1.00 95.12 93 ARG A C 1
ATOM 762 O O . ARG A 1 93 ? -8.277 -11.736 -1.314 1.00 95.12 93 ARG A O 1
ATOM 769 N N . ILE A 1 94 ? -9.538 -13.043 -2.620 1.00 92.50 94 ILE A N 1
ATOM 770 C CA . ILE A 1 94 ? -10.772 -12.809 -1.851 1.00 92.50 94 ILE A CA 1
ATOM 771 C C . ILE A 1 94 ? -10.748 -13.589 -0.531 1.00 92.50 94 ILE A C 1
ATOM 773 O O . ILE A 1 94 ? -11.163 -13.078 0.510 1.00 92.50 94 ILE A O 1
ATOM 777 N N . ASN A 1 95 ? -10.256 -14.828 -0.566 1.00 92.69 95 ASN A N 1
ATOM 778 C CA . ASN A 1 95 ? -10.168 -15.718 0.587 1.00 92.69 95 ASN A CA 1
ATOM 779 C C . ASN A 1 95 ? -9.044 -16.752 0.401 1.00 92.69 95 ASN A C 1
ATOM 781 O O . ASN A 1 95 ? -8.393 -16.802 -0.640 1.00 92.69 95 ASN A O 1
ATOM 785 N N . LYS A 1 96 ? -8.846 -17.626 1.397 1.00 88.94 96 LYS A N 1
ATOM 786 C CA . LYS A 1 96 ? -7.770 -18.633 1.396 1.00 88.94 96 LYS A CA 1
ATOM 787 C C . LYS A 1 96 ? -7.825 -19.648 0.243 1.00 88.94 96 LYS A C 1
ATOM 789 O O . LYS A 1 96 ? -6.802 -20.259 -0.059 1.00 88.94 96 LYS A O 1
ATOM 794 N N . PHE A 1 97 ? -8.992 -19.846 -0.370 1.00 90.88 97 PHE A N 1
ATOM 795 C CA . PHE A 1 97 ? -9.210 -20.795 -1.464 1.00 90.88 97 PHE A CA 1
ATOM 796 C C . PHE A 1 97 ? -9.023 -20.167 -2.847 1.00 90.88 97 PHE A C 1
ATOM 798 O O . PHE A 1 97 ? -8.799 -20.891 -3.815 1.00 90.88 97 PHE A O 1
ATOM 805 N N . ASP A 1 98 ? -9.063 -18.839 -2.939 1.00 90.88 98 ASP A N 1
ATOM 806 C CA . ASP A 1 98 ? -8.779 -18.115 -4.169 1.00 90.88 98 ASP A CA 1
ATOM 807 C C . ASP A 1 98 ? -7.269 -18.151 -4.463 1.00 90.88 98 ASP A C 1
ATOM 809 O O . ASP A 1 98 ? -6.436 -17.615 -3.726 1.00 90.88 98 ASP A O 1
ATOM 813 N N . LYS A 1 99 ? -6.920 -18.846 -5.550 1.00 88.44 99 LYS A N 1
ATOM 814 C CA . LYS A 1 99 ? -5.541 -19.042 -6.018 1.00 88.44 99 LYS A CA 1
ATOM 815 C C . LYS A 1 99 ? -5.214 -18.212 -7.263 1.00 88.44 99 LYS A C 1
ATOM 817 O O . LYS A 1 99 ? -4.117 -18.378 -7.796 1.00 88.44 99 LYS A O 1
ATOM 822 N N . SER A 1 100 ? -6.125 -17.344 -7.716 1.00 88.00 100 SER A N 1
ATOM 823 C CA . SER A 1 100 ? -6.032 -16.612 -8.992 1.00 88.00 100 SER A CA 1
ATOM 824 C C . SER A 1 100 ? -4.693 -15.887 -9.158 1.00 88.00 100 SER A C 1
ATOM 826 O O . SER A 1 100 ? -3.979 -16.125 -10.131 1.00 88.00 100 SER A O 1
ATOM 828 N N . ARG A 1 101 ? -4.296 -15.091 -8.158 1.00 90.62 101 ARG A N 1
ATOM 829 C CA . ARG A 1 101 ? -3.036 -14.325 -8.161 1.00 90.62 101 ARG A CA 1
ATOM 830 C C . ARG A 1 101 ? -1.930 -14.930 -7.298 1.00 90.62 101 ARG A C 1
ATOM 832 O O . ARG A 1 101 ? -0.851 -14.358 -7.193 1.00 90.62 101 ARG A O 1
ATOM 839 N N . LEU A 1 102 ? -2.139 -16.115 -6.714 1.00 89.81 102 LEU A N 1
ATOM 840 C CA . LEU A 1 102 ? -1.168 -16.722 -5.793 1.00 89.81 102 LEU A CA 1
ATOM 841 C C . LEU A 1 102 ? 0.187 -16.984 -6.466 1.00 89.81 102 LEU A C 1
ATOM 843 O O . LEU A 1 102 ? 1.233 -16.782 -5.859 1.00 89.81 102 LEU A O 1
ATOM 847 N N . ARG A 1 103 ? 0.179 -17.421 -7.732 1.00 90.25 103 ARG A N 1
ATOM 848 C CA . ARG A 1 103 ? 1.417 -17.618 -8.506 1.00 90.25 103 ARG A CA 1
ATOM 849 C C . ARG A 1 103 ? 2.148 -16.310 -8.798 1.00 90.25 103 ARG A C 1
ATOM 851 O O . ARG A 1 103 ? 3.365 -16.337 -8.917 1.00 90.25 103 ARG A O 1
ATOM 858 N N . GLN A 1 104 ? 1.418 -15.205 -8.933 1.00 91.50 104 GLN A N 1
ATOM 859 C CA . GLN A 1 104 ? 1.992 -13.889 -9.182 1.00 91.50 104 GLN A CA 1
ATOM 860 C C . GLN A 1 104 ? 2.713 -13.411 -7.922 1.00 91.50 104 GLN A C 1
ATOM 862 O O . GLN A 1 104 ? 3.928 -13.268 -7.944 1.00 91.50 104 GLN A O 1
ATOM 867 N N . VAL A 1 105 ? 2.000 -13.287 -6.798 1.00 95.31 105 VAL A N 1
ATOM 868 C CA . VAL A 1 105 ? 2.559 -12.733 -5.551 1.00 95.31 105 VAL A CA 1
ATOM 869 C C . VAL 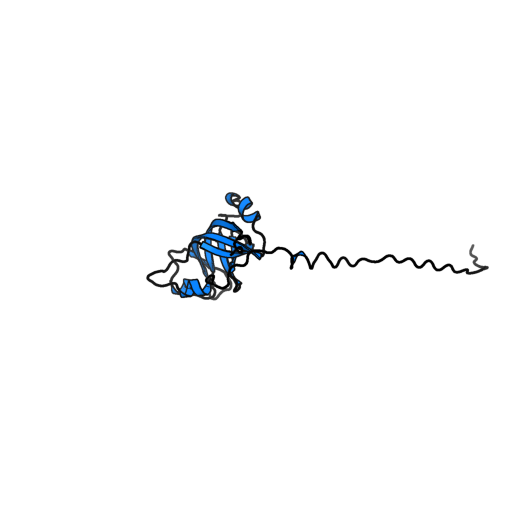A 1 105 ? 3.668 -13.583 -4.929 1.00 95.31 105 VAL A C 1
ATOM 871 O O . VAL A 1 105 ? 4.497 -13.063 -4.199 1.00 95.31 105 VAL A O 1
ATOM 874 N N . ARG A 1 106 ? 3.744 -14.881 -5.251 1.00 93.06 106 ARG A N 1
ATOM 875 C CA . ARG A 1 106 ? 4.867 -15.749 -4.850 1.00 93.06 106 ARG A CA 1
ATOM 876 C C . ARG A 1 106 ? 6.213 -15.357 -5.461 1.00 93.06 106 ARG A C 1
ATOM 878 O O . ARG A 1 106 ? 7.228 -15.878 -5.020 1.00 93.06 106 ARG A O 1
ATOM 885 N N . LYS A 1 107 ? 6.215 -14.508 -6.490 1.00 92.38 107 LYS A N 1
ATOM 886 C CA . LYS A 1 107 ? 7.434 -13.976 -7.108 1.00 92.38 107 LYS A CA 1
ATOM 887 C C . LYS A 1 107 ? 7.999 -12.769 -6.360 1.00 92.38 107 LYS A C 1
ATOM 889 O O . LYS A 1 107 ? 9.118 -12.378 -6.654 1.00 92.38 107 LYS A O 1
ATOM 894 N N . LEU A 1 108 ? 7.228 -12.170 -5.450 1.00 94.38 108 LEU A N 1
ATOM 895 C CA . LEU A 1 108 ? 7.687 -11.032 -4.666 1.00 94.38 108 LEU A CA 1
ATOM 896 C C . LEU A 1 108 ? 8.824 -11.477 -3.742 1.00 94.38 108 LEU A C 1
ATOM 898 O O . LEU A 1 108 ? 8.690 -12.463 -3.014 1.00 94.38 108 LEU A O 1
ATOM 902 N N . ALA A 1 109 ? 9.933 -10.750 -3.791 1.00 92.69 109 ALA A N 1
ATOM 903 C CA . ALA A 1 109 ? 11.091 -10.969 -2.944 1.00 92.69 109 ALA A CA 1
ATOM 904 C C . ALA A 1 109 ? 11.088 -9.951 -1.802 1.00 92.69 109 ALA A C 1
ATOM 906 O O . ALA A 1 109 ? 10.961 -8.749 -2.030 1.00 92.69 109 ALA A O 1
ATOM 907 N N . GLU A 1 110 ? 11.208 -10.430 -0.565 1.00 93.69 110 GLU A N 1
ATOM 908 C CA . GLU A 1 110 ? 11.250 -9.565 0.616 1.00 93.69 110 GLU A CA 1
ATOM 909 C C . GLU A 1 110 ? 12.402 -8.549 0.513 1.00 93.69 110 GLU A C 1
ATOM 911 O O . GLU A 1 110 ? 13.538 -8.887 0.150 1.00 93.69 110 GLU A O 1
ATOM 916 N N . GLY A 1 111 ? 12.077 -7.285 0.783 1.00 91.25 111 GLY A N 1
ATOM 917 C CA . GLY A 1 111 ? 12.970 -6.136 0.674 1.00 91.25 111 GLY A CA 1
ATOM 918 C C . GLY A 1 111 ? 13.278 -5.679 -0.756 1.00 91.25 111 GLY A C 1
ATOM 919 O O . GLY A 1 111 ? 14.043 -4.732 -0.919 1.00 91.25 111 GLY A O 1
ATOM 920 N N . ALA A 1 112 ? 12.741 -6.321 -1.800 1.00 91.94 112 ALA A N 1
ATOM 921 C CA . ALA A 1 112 ? 12.864 -5.809 -3.166 1.00 91.94 112 ALA A CA 1
ATOM 922 C C . ALA A 1 112 ? 11.878 -4.657 -3.413 1.00 91.94 112 ALA A C 1
ATOM 924 O O . ALA A 1 112 ? 10.797 -4.606 -2.818 1.00 91.94 112 ALA A O 1
ATOM 925 N N . ALA A 1 113 ? 12.277 -3.726 -4.279 1.00 93.62 113 ALA A N 1
ATOM 926 C CA . ALA A 1 113 ? 11.490 -2.560 -4.648 1.00 93.62 113 ALA A CA 1
ATOM 927 C C . ALA A 1 113 ? 10.590 -2.861 -5.848 1.00 93.62 113 ALA A C 1
ATOM 929 O O . ALA A 1 113 ? 11.018 -3.459 -6.836 1.00 93.62 113 ALA A O 1
ATOM 930 N N . TYR A 1 114 ? 9.349 -2.399 -5.776 1.00 94.75 114 TYR A N 1
ATOM 931 C CA . TYR A 1 114 ? 8.346 -2.605 -6.808 1.00 94.75 114 TYR A CA 1
ATOM 932 C C . TYR A 1 114 ? 7.600 -1.308 -7.087 1.00 94.75 114 TYR A C 1
ATOM 934 O O . TYR A 1 114 ? 7.244 -0.583 -6.163 1.00 94.75 114 TYR A O 1
ATOM 942 N N . GLU A 1 115 ? 7.294 -1.063 -8.356 1.00 95.94 115 GLU A N 1
ATOM 943 C CA . GLU A 1 115 ? 6.152 -0.235 -8.723 1.00 95.94 115 GLU A CA 1
ATOM 944 C C . GLU A 1 115 ? 4.908 -1.118 -8.630 1.00 95.94 115 GLU A C 1
ATOM 946 O O . GLU A 1 115 ? 4.801 -2.136 -9.319 1.00 95.94 115 GLU A O 1
ATOM 951 N N . VAL A 1 116 ? 3.995 -0.773 -7.730 1.00 97.44 116 VAL A N 1
ATOM 952 C CA . VAL A 1 116 ? 2.787 -1.537 -7.428 1.00 97.44 116 VAL A CA 1
ATOM 953 C C . VAL A 1 116 ? 1.589 -0.683 -7.790 1.00 97.44 116 VAL A C 1
ATOM 955 O O . VAL A 1 116 ? 1.502 0.474 -7.383 1.00 97.44 116 VAL A O 1
ATOM 958 N N . ARG A 1 117 ? 0.656 -1.267 -8.539 1.00 98.31 117 ARG A N 1
ATOM 959 C CA . ARG A 1 117 ? -0.580 -0.609 -8.942 1.00 98.31 117 ARG A CA 1
ATOM 960 C C . ARG A 1 117 ? -1.785 -1.347 -8.387 1.00 98.31 117 ARG A C 1
ATOM 962 O O . ARG A 1 117 ? -1.884 -2.579 -8.455 1.00 98.31 117 ARG A O 1
ATOM 969 N N . GLY A 1 118 ? -2.738 -0.585 -7.875 1.00 97.69 118 GLY A N 1
ATOM 970 C CA . GLY A 1 118 ? -3.966 -1.114 -7.314 1.00 97.69 118 GLY A CA 1
ATOM 971 C C . GLY A 1 118 ? -5.119 -0.127 -7.379 1.00 97.69 118 GLY A C 1
ATOM 972 O O . GLY A 1 118 ? -4.934 1.072 -7.553 1.00 97.69 118 GLY A O 1
ATOM 973 N N . LYS A 1 119 ? -6.330 -0.650 -7.203 1.00 97.44 119 LYS A N 1
ATOM 974 C CA . LYS A 1 119 ? -7.534 0.174 -7.047 1.00 97.44 119 LYS A CA 1
ATOM 975 C C . LYS A 1 119 ? -7.769 0.429 -5.570 1.00 97.44 119 LYS A C 1
ATOM 977 O O . LYS A 1 119 ? -7.814 -0.531 -4.804 1.00 97.44 119 LYS A O 1
ATOM 982 N N . TRP A 1 120 ? -7.897 1.689 -5.166 1.00 96.69 120 TRP A N 1
ATOM 983 C CA . TRP A 1 120 ? -8.111 2.027 -3.761 1.00 96.69 120 TRP A CA 1
ATOM 984 C C . TRP A 1 120 ? -9.453 1.465 -3.266 1.00 96.69 120 TRP A C 1
ATOM 986 O O . TRP A 1 120 ? -10.511 1.768 -3.810 1.00 96.69 120 TRP A O 1
ATOM 996 N N . GLU A 1 121 ? -9.408 0.625 -2.232 1.00 96.81 121 GLU A N 1
ATOM 997 C CA . GLU A 1 121 ? -10.576 -0.087 -1.690 1.00 96.81 121 GLU A CA 1
ATOM 998 C C . GLU A 1 121 ? -11.036 0.492 -0.348 1.00 96.81 121 GLU A C 1
ATOM 1000 O O . GLU A 1 121 ? -12.206 0.357 0.026 1.00 96.81 121 GLU A O 1
ATOM 1005 N N . GLY A 1 122 ? -10.133 1.135 0.397 1.00 96.88 122 GLY A N 1
ATOM 1006 C CA . GLY A 1 122 ? -10.448 1.715 1.697 1.00 96.88 122 GLY A CA 1
ATOM 1007 C C . GLY A 1 122 ? -9.253 1.830 2.637 1.00 96.88 122 GLY A C 1
ATOM 1008 O O . GLY A 1 122 ? -8.109 1.970 2.202 1.00 96.88 122 GLY A O 1
ATOM 1009 N N . LEU A 1 123 ? -9.536 1.781 3.939 1.00 96.31 123 LEU A N 1
ATOM 1010 C CA . LEU A 1 123 ? -8.549 1.881 5.013 1.00 96.31 123 LEU A CA 1
ATOM 1011 C C . LEU A 1 123 ? -8.733 0.759 6.030 1.00 96.31 123 LEU A C 1
ATOM 1013 O O . LEU A 1 123 ? -9.857 0.397 6.378 1.00 96.31 123 LEU A O 1
ATOM 1017 N N . ILE A 1 124 ? -7.630 0.267 6.580 1.00 95.06 124 ILE A N 1
ATOM 1018 C CA . ILE A 1 124 ? -7.640 -0.345 7.908 1.00 95.06 124 ILE A CA 1
ATOM 1019 C C . ILE A 1 124 ? -7.423 0.778 8.918 1.00 95.06 124 ILE A C 1
ATOM 1021 O O . ILE A 1 124 ? -6.442 1.510 8.831 1.00 95.06 124 ILE A O 1
ATOM 1025 N N . VAL A 1 125 ? -8.340 0.908 9.869 1.00 92.31 125 VAL A N 1
ATOM 1026 C CA . VAL A 1 125 ? -8.235 1.832 11.000 1.00 92.31 125 VAL A CA 1
ATOM 1027 C C . VAL A 1 125 ? -8.173 1.034 12.295 1.00 92.31 125 VAL A C 1
ATOM 1029 O O . VAL A 1 125 ? -8.808 -0.017 12.423 1.00 92.31 125 VAL A O 1
ATOM 1032 N N . PHE A 1 126 ? -7.417 1.534 13.263 1.00 83.50 126 PHE A N 1
ATOM 1033 C CA . PHE A 1 126 ? -7.377 0.978 14.610 1.00 83.50 126 PHE A CA 1
ATOM 1034 C C . PHE A 1 126 ? -8.262 1.858 15.484 1.00 83.50 126 PHE A C 1
ATOM 1036 O O . PHE A 1 126 ? -8.025 3.056 15.612 1.00 83.50 126 PHE A O 1
ATOM 1043 N N . GLN A 1 127 ? -9.338 1.290 16.025 1.00 70.06 127 GLN A N 1
ATOM 1044 C CA . GLN A 1 127 ? -10.132 1.994 17.031 1.00 70.06 127 GLN A CA 1
ATOM 1045 C C . GLN A 1 127 ? -9.377 1.960 18.372 1.00 70.06 127 GLN A C 1
ATOM 1047 O O . GLN A 1 127 ? -8.264 1.457 18.450 1.00 70.06 127 GLN A O 1
ATOM 1052 N N . VAL A 1 128 ? -9.957 2.480 19.456 1.00 67.81 128 VAL A N 1
ATOM 1053 C CA . VAL A 1 128 ? -9.352 2.473 20.812 1.00 67.81 128 VAL A CA 1
ATOM 1054 C C . VAL A 1 128 ? -8.937 1.052 21.282 1.00 67.81 128 VAL A C 1
ATOM 1056 O O . VAL A 1 128 ? -8.215 0.896 22.263 1.00 67.81 128 VAL A O 1
ATOM 1059 N N . SER A 1 129 ? -9.348 0.004 20.559 1.00 59.91 129 SER A N 1
ATOM 1060 C CA . SER A 1 129 ? -8.870 -1.373 20.660 1.00 59.91 129 SER A CA 1
ATOM 1061 C C . SER A 1 129 ? -7.839 -1.726 19.571 1.00 59.91 129 SER A C 1
ATOM 1063 O O . SER A 1 129 ? -7.913 -1.284 18.430 1.00 59.91 129 SER A O 1
ATOM 1065 N N . THR A 1 130 ? -6.914 -2.640 19.876 1.00 69.44 130 THR A N 1
ATOM 1066 C CA . THR A 1 130 ? -5.904 -3.181 18.936 1.00 69.44 130 THR A CA 1
ATOM 1067 C C . THR A 1 130 ? -6.487 -3.975 17.755 1.00 69.44 130 THR A C 1
ATOM 1069 O O . THR A 1 130 ? -5.742 -4.589 16.990 1.00 69.44 130 THR A O 1
ATOM 1072 N N . ILE A 1 131 ? -7.813 -4.003 17.602 1.00 81.00 131 ILE A N 1
ATOM 1073 C CA . ILE A 1 131 ? -8.506 -4.773 16.577 1.00 81.00 131 ILE A CA 1
ATOM 1074 C C . ILE A 1 131 ? -8.574 -3.926 15.298 1.00 81.00 131 ILE A C 1
ATOM 1076 O O . ILE A 1 131 ? -9.237 -2.886 15.293 1.00 81.00 131 ILE A O 1
ATOM 1080 N N . PRO A 1 132 ? -7.929 -4.359 14.200 1.00 88.19 132 PRO A N 1
ATOM 1081 C CA . PRO A 1 132 ? -8.009 -3.649 12.933 1.00 88.19 132 PRO A CA 1
ATOM 1082 C C . PRO A 1 132 ? -9.425 -3.751 12.357 1.00 88.19 132 PRO A C 1
ATOM 1084 O O . PRO A 1 132 ? -9.959 -4.849 12.181 1.00 88.19 132 PRO A O 1
ATOM 1087 N N . LEU A 1 133 ? -10.014 -2.607 12.011 1.00 92.06 133 LEU A N 1
ATOM 1088 C CA . LEU A 1 133 ? -11.291 -2.516 11.313 1.00 92.06 133 LEU A CA 1
ATOM 1089 C C . LEU A 1 133 ? -11.057 -2.036 9.883 1.00 92.06 133 LEU A C 1
ATOM 1091 O O . LEU A 1 133 ? -10.495 -0.967 9.665 1.00 92.06 133 LEU A O 1
ATOM 1095 N N . PHE A 1 134 ? -11.535 -2.798 8.902 1.00 94.38 134 PHE A N 1
ATOM 1096 C CA . PHE A 1 134 ? -11.543 -2.347 7.514 1.00 94.38 134 PHE A CA 1
ATOM 1097 C C . PHE A 1 134 ? -12.783 -1.489 7.228 1.00 94.38 134 PHE A C 1
ATOM 1099 O O . PHE A 1 134 ? -13.914 -1.941 7.420 1.00 94.38 134 PHE A O 1
ATOM 1106 N N . LYS A 1 135 ? -12.566 -0.274 6.722 1.00 95.50 135 LYS A N 1
ATOM 1107 C CA . LYS A 1 135 ? -13.595 0.636 6.212 1.00 95.50 135 LYS A CA 1
ATOM 1108 C C . LYS A 1 135 ? -13.442 0.791 4.704 1.00 95.50 135 LYS A C 1
ATOM 1110 O O . LYS A 1 135 ? -12.347 1.060 4.220 1.00 95.50 135 LYS A O 1
ATOM 1115 N N . LYS A 1 136 ? -14.545 0.644 3.967 1.00 95.94 136 LYS A N 1
ATOM 1116 C CA . LYS A 1 136 ? -14.575 0.824 2.508 1.00 95.94 136 LYS A CA 1
ATOM 1117 C C . LYS A 1 136 ? -14.373 2.286 2.116 1.00 95.94 136 LYS A C 1
ATOM 1119 O O . LYS A 1 136 ? -14.798 3.174 2.846 1.00 95.94 136 LYS A O 1
ATOM 1124 N N . ALA A 1 137 ? -13.817 2.512 0.929 1.00 93.94 137 ALA A N 1
ATOM 1125 C CA . ALA A 1 137 ? -13.511 3.823 0.355 1.00 93.94 137 ALA A CA 1
ATOM 1126 C C . ALA A 1 137 ? -14.637 4.865 0.500 1.00 93.94 137 ALA A C 1
ATOM 1128 O O . ALA A 1 137 ? -14.387 6.000 0.897 1.00 93.94 137 ALA A O 1
ATOM 1129 N N . ASN A 1 138 ? -15.886 4.470 0.244 1.00 92.19 138 ASN A N 1
ATOM 1130 C CA . ASN A 1 138 ? -17.056 5.352 0.315 1.00 92.19 138 ASN A CA 1
ATOM 1131 C C . ASN A 1 138 ? -17.501 5.725 1.742 1.00 92.19 138 ASN A C 1
ATOM 1133 O O . ASN A 1 138 ? -18.365 6.582 1.901 1.00 92.19 138 ASN A O 1
ATOM 1137 N N . ALA A 1 139 ? -16.960 5.064 2.764 1.00 92.75 139 ALA A N 1
ATOM 1138 C CA . ALA A 1 139 ? -17.317 5.246 4.169 1.00 92.75 139 ALA A CA 1
ATOM 1139 C C . ALA A 1 139 ? -16.185 5.878 4.999 1.00 92.75 139 ALA A C 1
ATOM 1141 O O . ALA A 1 139 ? -16.294 5.943 6.222 1.00 92.75 139 ALA A O 1
ATOM 1142 N N . VAL A 1 140 ? -15.094 6.291 4.349 1.00 93.44 140 VAL A N 1
ATOM 1143 C CA . VAL A 1 140 ? -13.891 6.840 4.983 1.00 93.44 140 VAL A CA 1
ATOM 1144 C C . VAL A 1 140 ? -13.887 8.365 4.862 1.00 93.44 140 VAL A C 1
ATOM 1146 O O . VAL A 1 140 ? -13.984 8.891 3.750 1.00 93.44 140 VAL A O 1
ATOM 1149 N N . SER A 1 141 ? -13.723 9.074 5.982 1.00 93.94 141 SER A N 1
ATOM 1150 C CA . SER A 1 141 ? -13.580 10.539 5.980 1.00 93.94 141 SER A CA 1
ATOM 1151 C C . SER A 1 141 ? -12.157 10.990 5.615 1.00 93.94 141 SER A C 1
ATOM 1153 O O . SER A 1 141 ? -11.213 10.197 5.633 1.00 93.94 141 SER A O 1
ATOM 1155 N N . LEU A 1 142 ? -11.974 12.271 5.274 1.00 94.38 142 LEU A N 1
ATOM 1156 C CA . LEU A 1 142 ? -10.646 12.815 4.965 1.00 94.38 142 LEU A CA 1
ATOM 1157 C C . LEU A 1 142 ? -9.721 12.772 6.191 1.00 94.38 142 LEU A C 1
ATOM 1159 O O . LEU A 1 142 ? -8.543 12.450 6.060 1.00 94.38 142 LEU A O 1
ATOM 1163 N N . GLU A 1 143 ? -10.261 13.040 7.377 1.00 93.31 143 GLU A N 1
ATOM 1164 C CA . GLU A 1 143 ? -9.538 12.974 8.648 1.00 93.31 143 GLU A CA 1
ATOM 1165 C C . GLU A 1 143 ? -8.999 11.562 8.897 1.00 93.31 143 GLU A C 1
ATOM 1167 O O . GLU A 1 143 ? -7.843 11.398 9.272 1.00 93.31 143 GLU A O 1
ATOM 1172 N N . GLU A 1 144 ? -9.795 10.530 8.608 1.00 93.88 144 GLU A N 1
ATOM 1173 C CA . GLU A 1 144 ? -9.369 9.134 8.748 1.00 93.88 144 GLU A CA 1
ATOM 1174 C C . GLU A 1 144 ? -8.274 8.749 7.746 1.00 93.88 144 GLU A C 1
ATOM 1176 O O . GLU A 1 144 ? -7.361 7.994 8.085 1.00 93.88 144 GLU A O 1
ATOM 1181 N N . LYS A 1 145 ? -8.318 9.290 6.519 1.00 94.31 145 LYS A N 1
ATOM 1182 C CA . LYS A 1 145 ? -7.230 9.107 5.539 1.00 94.31 145 LYS A CA 1
ATOM 1183 C C . LYS A 1 145 ? -5.926 9.717 6.030 1.00 94.31 145 LYS A C 1
ATOM 1185 O O . LYS A 1 145 ? -4.873 9.128 5.806 1.00 94.31 145 LYS A O 1
ATOM 1190 N N . LYS A 1 146 ? -6.008 10.863 6.706 1.00 94.69 146 LYS A N 1
ATOM 1191 C CA . LYS A 1 146 ? -4.857 11.579 7.265 1.00 94.69 146 LYS A CA 1
ATOM 1192 C C . LYS A 1 146 ? -4.360 11.026 8.594 1.00 94.69 146 LYS A C 1
ATOM 1194 O O . LYS A 1 146 ? -3.280 11.412 9.032 1.00 94.69 146 LYS A O 1
ATOM 1199 N N . ASP A 1 147 ? -5.111 10.130 9.227 1.00 93.12 147 ASP A N 1
ATOM 1200 C CA . ASP A 1 147 ? -4.690 9.530 10.485 1.00 93.12 147 ASP A CA 1
ATOM 1201 C C . ASP A 1 147 ? -3.357 8.777 10.333 1.00 93.12 147 ASP A C 1
ATOM 1203 O O . ASP A 1 147 ? -3.103 8.066 9.352 1.00 93.12 147 ASP A O 1
ATOM 1207 N N . ARG A 1 148 ? -2.488 8.925 11.334 1.00 90.19 148 ARG A N 1
ATOM 1208 C CA . ARG A 1 148 ? -1.144 8.338 11.321 1.00 90.19 148 ARG A CA 1
ATOM 1209 C C . ARG A 1 148 ? -1.185 6.812 11.302 1.00 90.19 148 ARG A C 1
ATOM 1211 O O . ARG A 1 148 ? -0.354 6.189 10.650 1.00 90.19 148 ARG A O 1
ATOM 1218 N N . PHE A 1 149 ? -2.135 6.209 12.009 1.00 90.62 149 PHE A N 1
ATOM 1219 C CA . PHE A 1 149 ? -2.224 4.761 12.177 1.00 90.62 149 PHE A CA 1
ATOM 1220 C C . PHE A 1 149 ? -3.138 4.098 11.147 1.00 90.62 149 PHE A C 1
ATOM 1222 O O . PHE A 1 149 ? -3.208 2.869 11.102 1.00 90.62 149 PHE A O 1
ATOM 1229 N N . SER A 1 150 ? -3.825 4.873 10.305 1.00 94.12 150 SER A N 1
ATOM 1230 C CA . SER A 1 150 ? -4.598 4.307 9.205 1.00 94.12 150 SER A CA 1
ATOM 1231 C C . SER A 1 150 ? -3.684 3.685 8.147 1.00 94.12 150 SER A C 1
ATOM 1233 O O . SER A 1 150 ? -2.607 4.195 7.837 1.00 94.12 150 SER A O 1
ATOM 1235 N N . ILE A 1 151 ? -4.103 2.559 7.582 1.00 96.94 151 ILE A N 1
ATOM 1236 C CA . ILE A 1 151 ? -3.338 1.828 6.570 1.00 96.94 151 ILE A CA 1
ATOM 1237 C C . ILE A 1 151 ? -4.162 1.792 5.282 1.00 96.94 151 ILE A C 1
ATOM 1239 O O . ILE A 1 151 ? -5.253 1.208 5.282 1.00 96.94 151 ILE A O 1
ATOM 1243 N N . PRO A 1 152 ? -3.670 2.381 4.179 1.00 97.75 152 PRO A N 1
ATOM 1244 C CA . PRO A 1 152 ? -4.315 2.283 2.877 1.00 97.75 152 PRO A CA 1
ATOM 1245 C C . PRO A 1 152 ? -4.401 0.842 2.373 1.00 97.75 152 PRO A C 1
ATOM 1247 O O . PRO A 1 152 ? -3.436 0.078 2.453 1.00 97.75 152 PRO A O 1
ATOM 1250 N N . VAL A 1 153 ? -5.566 0.478 1.832 1.00 98.06 153 VAL A N 1
ATOM 1251 C CA . VAL A 1 153 ? -5.826 -0.848 1.262 1.00 98.06 153 VAL A CA 1
ATOM 1252 C C . VAL A 1 153 ? -6.271 -0.724 -0.190 1.00 98.06 153 VAL A C 1
ATOM 1254 O O . VAL A 1 153 ? -7.163 0.066 -0.507 1.00 98.06 153 VAL A O 1
ATOM 1257 N N . TYR A 1 154 ? -5.694 -1.560 -1.048 1.00 98.44 154 TYR A N 1
ATOM 1258 C CA . TYR A 1 154 ? -5.965 -1.624 -2.481 1.00 98.44 154 TYR A CA 1
ATOM 1259 C C . TYR A 1 154 ? -6.360 -3.034 -2.914 1.00 98.44 154 TYR A C 1
ATOM 1261 O O . TYR A 1 154 ? -5.907 -4.014 -2.321 1.00 98.44 154 TYR A O 1
ATOM 1269 N N . ASP A 1 155 ? -7.143 -3.156 -3.983 1.00 97.50 155 ASP A N 1
ATOM 1270 C CA . ASP A 1 155 ? -7.211 -4.383 -4.781 1.00 97.50 155 ASP A CA 1
ATOM 1271 C C . ASP A 1 155 ? -6.009 -4.432 -5.730 1.00 97.50 155 ASP A C 1
ATOM 1273 O O . ASP A 1 155 ? -5.764 -3.488 -6.486 1.00 97.50 155 ASP A O 1
ATOM 1277 N N . LEU A 1 156 ? -5.233 -5.517 -5.671 1.00 97.81 156 LEU A N 1
ATOM 1278 C CA . LEU A 1 156 ? -4.003 -5.653 -6.446 1.00 97.81 156 LEU A CA 1
ATOM 1279 C C . LEU A 1 156 ? -4.316 -5.831 -7.934 1.00 97.81 156 LEU A C 1
ATOM 1281 O O . LEU A 1 156 ? -4.914 -6.833 -8.348 1.00 97.81 156 LEU A O 1
ATOM 1285 N N . VAL A 1 157 ? -3.821 -4.898 -8.748 1.00 96.94 157 VAL A N 1
ATOM 1286 C CA . VAL A 1 157 ? -3.902 -4.978 -10.208 1.00 96.94 157 VAL A CA 1
ATOM 1287 C C . VAL A 1 157 ? -2.631 -5.623 -10.751 1.00 96.94 157 VAL A C 1
ATOM 1289 O O . VAL A 1 157 ? -2.690 -6.709 -11.327 1.00 96.94 157 VAL A O 1
ATOM 1292 N N . GLU A 1 158 ? -1.480 -4.997 -10.516 1.00 96.44 158 GLU A N 1
ATOM 1293 C CA . GLU A 1 158 ? -0.189 -5.439 -11.043 1.00 96.44 158 GLU A CA 1
ATOM 1294 C C . GLU A 1 158 ? 0.978 -4.937 -10.186 1.00 96.44 158 GLU A C 1
ATOM 1296 O O . GLU A 1 158 ? 0.821 -4.067 -9.331 1.00 96.44 158 GLU A O 1
ATOM 1301 N N . PHE A 1 159 ? 2.156 -5.511 -10.414 1.00 95.69 159 PHE A N 1
ATOM 1302 C CA . PHE A 1 159 ? 3.408 -5.006 -9.871 1.00 95.69 159 PHE A CA 1
ATOM 1303 C C . PHE A 1 159 ? 4.554 -5.312 -10.832 1.00 95.69 159 PHE A C 1
ATOM 1305 O O . PHE A 1 159 ? 4.554 -6.351 -11.503 1.00 95.69 159 PHE A O 1
ATOM 1312 N N . ARG A 1 160 ? 5.540 -4.419 -10.864 1.00 93.75 160 ARG A N 1
ATOM 1313 C CA . ARG A 1 160 ? 6.779 -4.551 -11.630 1.00 93.75 160 ARG A CA 1
ATOM 1314 C C . ARG A 1 160 ? 7.953 -4.345 -10.687 1.00 93.75 160 ARG A C 1
ATOM 1316 O O . ARG A 1 160 ? 7.993 -3.351 -9.970 1.00 93.75 160 ARG A O 1
ATOM 1323 N N . GLU A 1 161 ? 8.886 -5.293 -10.672 1.00 91.94 161 GLU A N 1
ATOM 1324 C CA . GLU A 1 161 ? 10.134 -5.126 -9.925 1.00 91.94 161 GLU A CA 1
ATOM 1325 C C . GLU A 1 161 ? 10.922 -3.970 -10.529 1.00 91.94 161 GLU A C 1
ATOM 1327 O O . GLU A 1 161 ? 11.076 -3.885 -11.749 1.00 91.94 161 GLU A O 1
ATOM 1332 N N . LEU A 1 162 ? 11.385 -3.068 -9.675 1.00 88.31 162 LEU A N 1
ATOM 1333 C CA . LEU A 1 162 ? 12.329 -2.045 -10.077 1.00 88.31 162 LEU A CA 1
ATOM 1334 C C . LEU A 1 162 ? 13.698 -2.736 -10.115 1.00 88.31 162 LEU A C 1
ATOM 1336 O O . LEU A 1 162 ? 14.173 -3.243 -9.101 1.00 88.31 162 LEU A O 1
ATOM 1340 N N . ALA A 1 163 ? 14.299 -2.823 -11.299 1.00 73.19 163 ALA A N 1
ATOM 1341 C CA . ALA A 1 163 ? 15.686 -3.246 -11.479 1.00 73.19 163 ALA A CA 1
ATOM 1342 C C . ALA A 1 163 ? 16.574 -2.000 -11.610 1.00 73.19 163 ALA A C 1
ATOM 1344 O O . ALA A 1 163 ? 16.092 -0.929 -11.969 1.00 73.19 163 ALA A O 1
ATOM 1345 N N . LEU A 1 164 ? 17.867 -2.124 -11.301 1.00 62.41 164 LEU A N 1
ATOM 1346 C CA . LEU A 1 164 ? 18.808 -0.996 -11.241 1.00 62.41 164 LEU A CA 1
ATOM 1347 C C . LEU A 1 164 ? 19.144 -0.374 -12.620 1.00 62.41 164 LEU A C 1
ATOM 1349 O O . LEU A 1 164 ? 19.979 0.524 -12.694 1.00 62.41 164 LEU A O 1
ATOM 1353 N N . ASP A 1 165 ? 18.493 -0.824 -13.697 1.00 50.84 165 ASP A N 1
ATOM 1354 C CA . ASP A 1 165 ? 18.800 -0.492 -15.097 1.00 50.84 165 ASP A CA 1
ATOM 1355 C C . ASP A 1 165 ? 18.501 0.975 -15.491 1.00 50.84 165 ASP A C 1
ATOM 1357 O O . ASP A 1 165 ? 18.711 1.357 -16.639 1.00 50.84 165 ASP A O 1
ATOM 1361 N N . GLU A 1 166 ? 18.062 1.828 -14.557 1.00 50.88 166 GLU A N 1
ATOM 1362 C CA . GLU A 1 166 ? 17.813 3.263 -14.787 1.00 50.88 166 GLU A CA 1
ATOM 1363 C C . GLU A 1 166 ? 18.989 4.191 -14.403 1.00 50.88 166 GLU A C 1
ATOM 1365 O O . GLU A 1 166 ? 18.856 5.408 -14.501 1.00 50.88 166 GLU A O 1
ATOM 1370 N N . ILE A 1 167 ? 20.165 3.665 -14.023 1.00 45.72 167 ILE A N 1
ATOM 1371 C CA . ILE A 1 167 ? 21.379 4.481 -13.786 1.00 45.72 167 ILE A CA 1
ATOM 1372 C C . ILE A 1 167 ? 22.403 4.275 -14.916 1.00 45.72 167 ILE A C 1
ATOM 1374 O O . ILE A 1 167 ? 23.501 3.763 -14.711 1.00 45.72 167 ILE A O 1
ATOM 1378 N N . ILE A 1 168 ? 22.047 4.682 -16.133 1.00 40.84 168 ILE A N 1
ATOM 1379 C CA . ILE A 1 168 ? 23.028 5.098 -17.144 1.00 40.84 168 ILE A CA 1
ATOM 1380 C C . ILE A 1 168 ? 22.576 6.466 -17.639 1.00 40.84 168 ILE A C 1
ATOM 1382 O O . ILE A 1 168 ? 21.859 6.531 -18.628 1.00 40.84 168 ILE A O 1
ATOM 1386 N N . TYR A 1 169 ? 22.949 7.534 -16.933 1.00 37.44 169 TYR A N 1
ATOM 1387 C CA . TYR A 1 169 ? 23.127 8.881 -17.486 1.00 37.44 169 TYR A CA 1
ATOM 1388 C C . TYR A 1 169 ? 23.980 9.729 -16.543 1.00 37.44 169 TYR A C 1
ATOM 1390 O O . TYR A 1 169 ? 23.737 9.675 -15.316 1.00 37.44 169 TYR A O 1
#

Foldseek 3Di:
DDDDDDDDDDDDDDDDDDDDPPPPPPPPPVCVVPDDPFDDDDPPFDALLNQLVPADPVRNDGDQKGKFFFADDDFQWGWTHHPVRAIATERAAPHPPGCPCVVVSVPHDGRHIKTWGFAFFFKFDQDVHPDTDTDGPVRDDSVLSNDPRIHTYGHGDDMDTDDNVPPDD

pLDDT: mean 80.25, std 21.78, range [36.0, 98.44]

Secondary structure (DSSP, 8-state):
--------------------------STTTHHHH---PPPPPTTSPPHHHHHHH--SSS-SPPSEEEEEEEEEETTEEEEE-TT--EEEEE--SSTT--TTHHHHTTPPTT-EEEEEEEEEEEEEE-SSS-EEEEEGGG--HHHHH-TT-EEEEEEEEEEE--STT---

Organism: NCBI:txid2202201

Radius of gyration: 28.71 Å; chains: 1; bounding box: 74×86×58 Å

Sequence (169 aa):
MSSLLSGTKTLWISLFCLWIWIDPIAAQEVHRAAATYRASIPYSEPRVADIKESLSSSSPEFPETFKLFFQELKGNYAVFYDWNGETVYYKYRINKFDKSRLRQVRKLAEGAAYEVRGKWEGLIVFQVSTIPLFKKANAVSLEEKKDRFSIPVYDLVEFRELALDEIIY